Protein AF-X0XEL7-F1 (afdb_monomer_lite)

Structure (mmCIF, N/CA/C/O backbone):
data_AF-X0XEL7-F1
#
_entry.id   AF-X0XEL7-F1
#
loop_
_atom_site.group_PDB
_atom_site.id
_atom_site.type_symbol
_atom_site.label_atom_id
_atom_site.label_alt_id
_atom_site.label_comp_id
_atom_site.label_asym_id
_atom_site.label_entity_id
_atom_site.label_seq_id
_atom_site.pdbx_PDB_ins_code
_atom_site.Cartn_x
_atom_site.Cartn_y
_atom_site.Cartn_z
_atom_site.occupancy
_atom_site.B_iso_or_equiv
_atom_site.auth_seq_id
_atom_site.auth_comp_id
_atom_site.auth_asym_id
_atom_site.auth_atom_id
_atom_site.pdbx_PDB_model_num
ATOM 1 N N . MET A 1 1 ? 10.996 -0.640 -3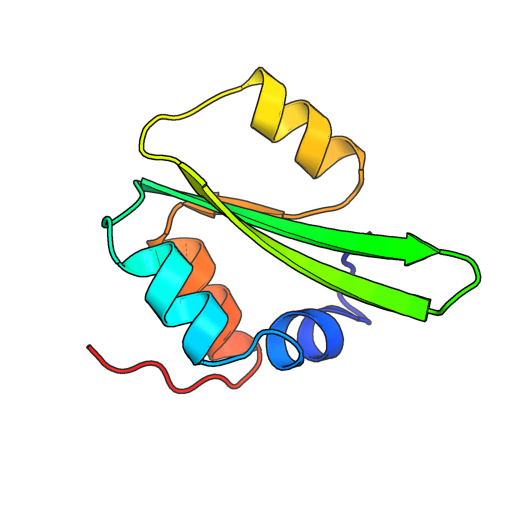.373 1.00 89.38 1 MET A N 1
ATOM 2 C CA . MET A 1 1 ? 10.752 0.777 -3.038 1.00 89.38 1 MET A CA 1
ATOM 3 C C . MET A 1 1 ? 9.854 1.422 -4.077 1.00 89.38 1 MET A C 1
ATOM 5 O O . MET A 1 1 ? 10.150 1.390 -5.273 1.00 89.38 1 MET A O 1
ATOM 9 N N . ILE A 1 2 ? 8.770 2.004 -3.589 1.00 92.62 2 ILE A N 1
ATOM 10 C CA . ILE A 1 2 ? 7.818 2.819 -4.324 1.00 92.62 2 ILE A CA 1
ATOM 11 C C . ILE A 1 2 ? 8.403 4.230 -4.424 1.00 92.62 2 ILE A C 1
ATOM 13 O O . ILE A 1 2 ? 8.836 4.826 -3.441 1.00 92.62 2 ILE A O 1
ATOM 17 N N . THR A 1 3 ? 8.470 4.752 -5.638 1.00 92.38 3 THR A N 1
ATOM 18 C CA . THR A 1 3 ? 8.970 6.084 -5.963 1.00 92.38 3 THR A CA 1
ATOM 19 C C . THR A 1 3 ? 7.927 6.811 -6.793 1.00 92.38 3 THR A C 1
ATOM 21 O O . THR A 1 3 ? 6.977 6.218 -7.296 1.00 92.38 3 THR A O 1
ATOM 24 N N . ARG A 1 4 ? 8.131 8.110 -7.009 1.00 90.50 4 ARG A N 1
ATOM 25 C CA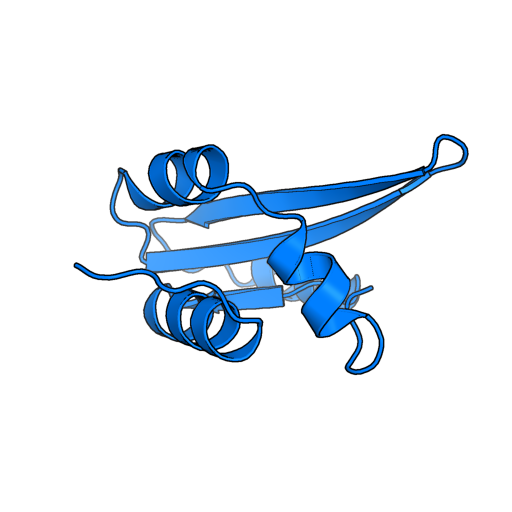 . ARG A 1 4 ? 7.267 8.885 -7.904 1.00 90.50 4 ARG A CA 1
ATOM 26 C C . ARG A 1 4 ? 7.214 8.315 -9.328 1.00 90.50 4 ARG A C 1
ATOM 28 O O . ARG A 1 4 ? 6.182 8.431 -9.980 1.00 90.50 4 ARG A O 1
ATOM 35 N N . ASP A 1 5 ? 8.303 7.704 -9.791 1.00 93.06 5 ASP A N 1
ATOM 36 C CA . ASP A 1 5 ? 8.419 7.211 -11.164 1.00 93.06 5 ASP A CA 1
ATOM 37 C C . ASP A 1 5 ? 7.660 5.896 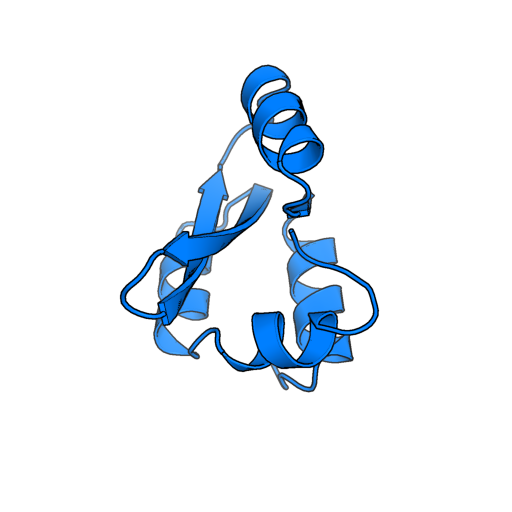-11.377 1.00 93.06 5 ASP A C 1
ATOM 39 O O . ASP A 1 5 ? 7.091 5.693 -12.447 1.00 93.06 5 ASP A O 1
ATOM 43 N N . ASN A 1 6 ? 7.616 5.021 -10.364 1.00 93.00 6 ASN A N 1
ATOM 44 C CA . ASN A 1 6 ? 6.908 3.738 -10.443 1.00 93.00 6 ASN A CA 1
ATOM 45 C C . ASN A 1 6 ? 5.543 3.740 -9.732 1.00 93.00 6 ASN A C 1
ATOM 47 O O . ASN A 1 6 ? 4.839 2.739 -9.800 1.00 93.00 6 ASN A O 1
ATOM 51 N N . PHE A 1 7 ? 5.145 4.850 -9.100 1.00 93.62 7 PHE A N 1
ATOM 52 C CA . PHE A 1 7 ? 3.900 4.969 -8.335 1.00 93.62 7 PHE A CA 1
ATOM 53 C C . PHE A 1 7 ? 2.679 4.460 -9.110 1.00 93.62 7 PHE A C 1
ATOM 55 O O . PHE A 1 7 ? 1.984 3.555 -8.656 1.00 93.62 7 PHE A O 1
ATOM 62 N N . ASN A 1 8 ? 2.461 4.985 -10.319 1.00 93.06 8 ASN A N 1
ATOM 63 C CA . ASN A 1 8 ? 1.316 4.584 -11.134 1.00 93.06 8 ASN A CA 1
ATOM 64 C C . ASN A 1 8 ? 1.387 3.109 -11.541 1.00 93.06 8 ASN A C 1
ATOM 66 O O . ASN A 1 8 ? 0.352 2.464 -11.608 1.00 93.06 8 ASN A O 1
ATOM 70 N N . GLU A 1 9 ? 2.572 2.571 -11.832 1.00 92.88 9 GLU A N 1
ATOM 71 C CA . GLU A 1 9 ? 2.735 1.159 -12.200 1.00 92.88 9 GLU A CA 1
ATOM 72 C C . GLU A 1 9 ? 2.408 0.240 -11.017 1.00 92.88 9 GLU A C 1
ATOM 74 O O . GLU A 1 9 ? 1.651 -0.715 -11.170 1.00 92.88 9 GLU A O 1
ATOM 79 N N . VAL A 1 10 ? 2.924 0.572 -9.831 1.00 94.44 10 VAL A N 1
ATOM 80 C CA . VAL A 1 10 ? 2.692 -0.163 -8.583 1.00 94.44 10 VAL A CA 1
ATOM 81 C C . VAL A 1 10 ? 1.208 -0.181 -8.245 1.00 94.44 10 VAL A C 1
ATOM 83 O O . VAL A 1 10 ? 0.628 -1.256 -8.125 1.00 94.44 10 VAL A O 1
ATOM 86 N N . PHE A 1 11 ? 0.574 0.986 -8.130 1.00 94.06 11 PHE A N 1
ATOM 87 C CA . PHE A 1 11 ? -0.823 1.051 -7.706 1.00 94.06 11 PHE A CA 1
ATOM 88 C C . PHE A 1 11 ? -1.767 0.460 -8.761 1.00 94.06 11 PHE A C 1
ATOM 90 O O . PHE A 1 11 ? -2.662 -0.285 -8.383 1.00 94.06 11 PHE A O 1
ATOM 97 N N . ASN A 1 12 ? -1.505 0.654 -10.064 1.00 91.00 12 ASN A N 1
ATOM 98 C CA . ASN A 1 12 ? -2.301 0.023 -11.131 1.00 91.00 12 ASN A CA 1
ATOM 99 C C . ASN A 1 12 ? -2.120 -1.496 -11.249 1.00 91.00 12 ASN A C 1
ATOM 101 O O . ASN A 1 12 ? -2.903 -2.146 -11.944 1.00 91.00 12 ASN A O 1
ATOM 105 N N . SER A 1 13 ? -1.096 -2.073 -10.614 1.00 92.56 13 SER A N 1
ATOM 106 C CA . SER A 1 13 ? -0.916 -3.528 -10.574 1.00 92.56 13 SER A CA 1
ATOM 107 C C . SER A 1 13 ? -1.785 -4.218 -9.521 1.00 92.56 13 SER A C 1
ATOM 109 O O . SER A 1 13 ? -1.974 -5.430 -9.610 1.00 92.56 13 SER A O 1
ATOM 111 N N . ILE A 1 14 ? -2.335 -3.460 -8.566 1.00 93.06 14 ILE A N 1
ATOM 112 C CA . ILE A 1 14 ? -3.225 -3.979 -7.528 1.00 93.06 14 ILE A CA 1
ATOM 113 C C . ILE A 1 14 ? -4.590 -4.249 -8.162 1.00 93.06 14 ILE A C 1
ATOM 115 O O . ILE A 1 14 ? -5.206 -3.376 -8.778 1.00 93.06 14 ILE A O 1
ATOM 119 N N . THR A 1 15 ? -5.080 -5.471 -8.029 1.00 91.75 15 THR A N 1
ATOM 120 C CA . THR A 1 15 ? -6.362 -5.871 -8.607 1.00 91.75 15 THR A CA 1
ATOM 121 C C . THR A 1 15 ? -7.544 -5.385 -7.771 1.00 91.75 15 THR A C 1
ATOM 123 O O . THR A 1 15 ? -7.422 -5.085 -6.585 1.00 91.75 15 THR A O 1
ATOM 126 N N . HIS A 1 16 ? -8.725 -5.327 -8.390 1.00 90.75 16 HIS A N 1
ATOM 127 C CA . HIS A 1 16 ? -9.956 -4.981 -7.676 1.00 90.75 16 HIS A CA 1
ATOM 128 C C . HIS A 1 16 ? -10.241 -5.959 -6.528 1.00 90.75 16 HIS A C 1
ATOM 130 O O . HIS A 1 16 ? -10.509 -5.518 -5.417 1.00 90.75 16 HIS A O 1
ATOM 136 N N . ASP A 1 17 ? -10.084 -7.263 -6.776 1.00 93.00 17 ASP A N 1
ATOM 137 C CA . ASP A 1 17 ? -10.299 -8.312 -5.776 1.00 93.00 17 ASP A CA 1
ATOM 138 C C . ASP A 1 17 ? -9.353 -8.161 -4.574 1.00 93.00 17 ASP A C 1
ATOM 140 O O . ASP A 1 17 ? -9.762 -8.369 -3.434 1.00 93.00 17 ASP A O 1
ATOM 144 N N . GLU A 1 18 ? -8.087 -7.791 -4.792 1.00 94.06 18 GLU A N 1
ATOM 145 C CA . GLU A 1 18 ? -7.149 -7.521 -3.694 1.00 94.06 18 GLU A CA 1
ATOM 146 C C . GLU A 1 18 ? -7.618 -6.331 -2.854 1.00 94.06 18 GLU A C 1
ATOM 148 O O . GLU A 1 18 ? -7.638 -6.426 -1.629 1.00 94.06 18 GLU A O 1
ATOM 153 N N . ILE A 1 19 ? -8.060 -5.244 -3.494 1.00 93.50 19 ILE A N 1
ATOM 154 C CA . ILE A 1 19 ? -8.565 -4.059 -2.788 1.00 93.50 19 ILE A CA 1
ATOM 155 C C . ILE A 1 19 ? -9.822 -4.409 -1.980 1.00 93.50 19 ILE A C 1
ATOM 157 O O . ILE A 1 19 ? -9.892 -4.075 -0.799 1.00 93.50 19 ILE A O 1
ATOM 161 N N . GLU A 1 20 ? -10.797 -5.107 -2.572 1.00 93.19 20 GLU A N 1
ATOM 162 C CA . GLU A 1 20 ? -12.019 -5.525 -1.871 1.00 93.19 20 GLU A CA 1
ATOM 163 C C . GLU A 1 20 ? -11.709 -6.418 -0.670 1.00 93.19 20 GLU A C 1
ATOM 165 O O . GLU A 1 20 ? -12.235 -6.187 0.418 1.00 93.19 20 GLU A O 1
ATOM 170 N N . ASN A 1 21 ? -10.827 -7.406 -0.841 1.00 94.31 21 ASN A N 1
ATOM 171 C CA . ASN A 1 21 ? -10.448 -8.314 0.238 1.00 94.31 21 ASN A CA 1
ATOM 172 C C . ASN A 1 21 ? -9.745 -7.577 1.383 1.00 94.31 21 ASN A C 1
ATOM 174 O O . ASN A 1 2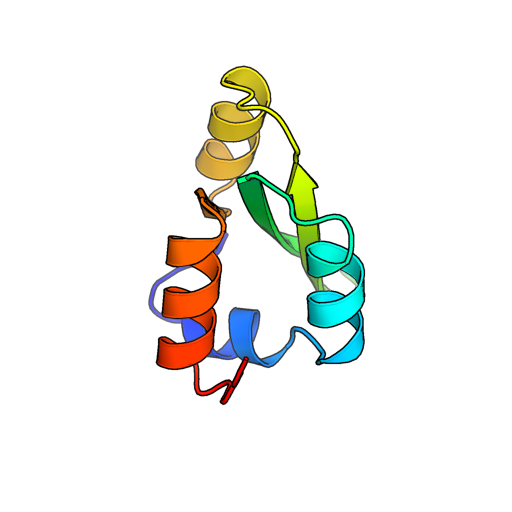1 ? -10.037 -7.844 2.547 1.00 94.31 21 ASN A O 1
ATOM 178 N N . THR A 1 22 ? -8.851 -6.637 1.074 1.00 94.81 22 THR A N 1
ATOM 179 C CA . THR A 1 22 ? -8.153 -5.846 2.094 1.00 94.81 22 THR A CA 1
ATOM 180 C C . THR A 1 22 ? -9.102 -4.895 2.825 1.00 94.81 22 THR A C 1
ATOM 182 O O . THR A 1 22 ? -8.972 -4.718 4.034 1.00 94.81 22 THR A O 1
ATOM 185 N N . LEU A 1 23 ? -10.073 -4.303 2.125 1.00 94.25 23 LEU A N 1
ATOM 186 C CA . LEU A 1 23 ? -11.024 -3.353 2.711 1.00 94.25 23 LEU A CA 1
ATOM 187 C C . LEU A 1 23 ? -12.234 -4.014 3.388 1.00 94.25 23 LEU A C 1
ATOM 189 O O . LEU A 1 23 ? -12.950 -3.328 4.117 1.00 94.25 23 LEU A O 1
ATOM 193 N N . HIS A 1 24 ? -12.468 -5.316 3.183 1.00 91.38 24 HIS A N 1
ATOM 194 C CA . HIS A 1 24 ? -13.645 -6.037 3.687 1.00 91.38 24 HIS A CA 1
ATOM 195 C C . HIS A 1 24 ? -13.868 -5.848 5.195 1.00 91.38 24 HIS A C 1
ATOM 197 O O . HIS A 1 24 ? -14.989 -5.584 5.631 1.00 91.38 24 HIS A O 1
ATOM 203 N N . ASP A 1 25 ? -12.798 -5.919 5.987 1.00 89.38 25 ASP A N 1
ATOM 204 C CA . ASP A 1 25 ? -12.871 -5.790 7.446 1.00 89.38 25 ASP A CA 1
ATOM 205 C C . ASP A 1 25 ? -12.774 -4.334 7.933 1.00 89.38 25 ASP A C 1
ATOM 207 O O . ASP A 1 25 ? -12.671 -4.092 9.134 1.00 89.38 25 ASP A O 1
ATOM 211 N N . SER A 1 26 ? -12.859 -3.361 7.016 1.00 92.06 26 SER A N 1
ATOM 212 C CA . SER A 1 26 ? -12.759 -1.921 7.295 1.00 92.06 26 SER A CA 1
ATOM 213 C C . SER A 1 26 ? -11.510 -1.557 8.115 1.00 92.06 26 SER A C 1
ATOM 215 O O . SER A 1 26 ? -11.644 -0.993 9.204 1.00 92.06 26 SER A O 1
ATOM 217 N N . PRO A 1 27 ? -10.297 -1.880 7.621 1.00 95.75 27 PRO A N 1
ATOM 218 C CA . PRO A 1 27 ? -9.064 -1.539 8.318 1.00 95.75 27 PRO A CA 1
ATOM 219 C C . PRO A 1 27 ? -8.935 -0.025 8.514 1.00 95.75 27 PRO A C 1
ATOM 221 O O . PRO A 1 27 ? -9.412 0.766 7.699 1.00 95.75 27 PRO A O 1
ATOM 224 N N . GLU A 1 28 ? -8.255 0.382 9.582 1.00 96.44 28 GLU A N 1
ATOM 225 C CA . GLU A 1 28 ? -7.929 1.792 9.833 1.00 96.44 28 GLU A CA 1
ATOM 226 C C . GLU A 1 28 ? -6.670 2.215 9.059 1.00 96.44 28 GLU A C 1
ATOM 228 O O . GLU A 1 28 ? -6.565 3.362 8.620 1.00 96.44 28 GLU A O 1
ATOM 233 N N . TYR A 1 29 ? -5.743 1.274 8.851 1.00 97.31 29 TYR A N 1
ATOM 234 C CA . TYR A 1 29 ? -4.460 1.489 8.188 1.00 97.31 29 TYR A CA 1
ATOM 235 C C . TYR A 1 29 ? -4.197 0.438 7.115 1.00 97.31 29 TYR A C 1
ATOM 237 O O . TYR A 1 29 ? -4.592 -0.720 7.248 1.00 97.31 29 TYR A O 1
ATOM 245 N N . ILE A 1 30 ? -3.464 0.832 6.081 1.00 97.38 30 ILE A N 1
ATOM 246 C CA . ILE A 1 30 ? -3.080 0.012 4.938 1.00 97.38 30 ILE A CA 1
ATOM 247 C C . ILE A 1 30 ? -1.569 0.104 4.733 1.00 97.38 30 ILE A C 1
ATOM 249 O O . ILE A 1 30 ? -0.995 1.194 4.785 1.00 97.38 30 ILE A O 1
ATOM 253 N N . SER A 1 31 ? -0.933 -1.027 4.427 1.00 97.06 31 SER A N 1
ATOM 254 C CA . SER A 1 31 ? 0.394 -1.041 3.813 1.00 97.06 31 SER A CA 1
ATOM 255 C C . SER A 1 31 ? 0.329 -1.426 2.340 1.00 97.06 31 SER A C 1
ATOM 257 O O . SER A 1 31 ? -0.506 -2.235 1.939 1.00 97.06 31 SER A O 1
ATOM 259 N N . VAL A 1 32 ? 1.224 -0.849 1.536 1.00 97.19 32 VAL A N 1
ATOM 260 C CA . VAL A 1 32 ? 1.462 -1.215 0.135 1.00 97.19 32 VAL A CA 1
ATOM 261 C C . VAL A 1 32 ? 2.946 -1.484 -0.041 1.00 97.19 32 VAL A C 1
ATOM 263 O O . VAL A 1 32 ? 3.772 -0.575 0.071 1.00 97.19 32 VAL A O 1
ATOM 266 N N . GLU A 1 33 ? 3.290 -2.731 -0.334 1.00 96.25 33 GLU A N 1
ATOM 267 C CA . GLU A 1 33 ? 4.666 -3.210 -0.354 1.00 96.25 33 GLU A CA 1
ATOM 268 C C . GLU A 1 33 ? 5.055 -3.729 -1.734 1.00 96.25 33 GLU A C 1
ATOM 270 O O . GLU A 1 33 ? 4.462 -4.675 -2.249 1.00 96.25 33 GLU A O 1
ATOM 275 N N . LEU A 1 34 ? 6.086 -3.124 -2.330 1.00 95.25 34 LEU A N 1
ATOM 276 C CA . LEU A 1 34 ? 6.660 -3.594 -3.587 1.00 95.25 34 LEU A CA 1
ATOM 277 C C . LEU A 1 34 ? 7.794 -4.574 -3.295 1.00 95.25 34 LEU A C 1
ATOM 279 O O . LEU A 1 34 ? 8.889 -4.174 -2.886 1.00 95.25 34 LEU A O 1
ATOM 283 N N . MET A 1 35 ? 7.549 -5.844 -3.587 1.00 91.56 35 MET A N 1
ATOM 284 C CA . MET A 1 35 ? 8.546 -6.901 -3.523 1.00 91.56 35 MET A CA 1
ATOM 285 C C . MET A 1 35 ? 9.203 -7.085 -4.887 1.00 91.56 35 MET A C 1
ATOM 287 O O . MET A 1 35 ? 8.529 -7.159 -5.912 1.00 91.56 35 MET A O 1
ATOM 291 N N . THR A 1 36 ? 10.529 -7.194 -4.903 1.00 88.62 36 THR A N 1
ATOM 292 C CA . THR A 1 36 ? 11.306 -7.464 -6.117 1.00 88.62 36 THR A CA 1
ATOM 293 C C . THR A 1 36 ? 12.263 -8.616 -5.859 1.00 88.62 36 THR A C 1
ATOM 295 O O . THR A 1 36 ? 13.083 -8.567 -4.944 1.00 88.62 36 THR A O 1
ATOM 298 N N . ALA A 1 37 ? 12.186 -9.646 -6.694 1.00 88.19 37 ALA A N 1
ATOM 299 C CA . ALA A 1 37 ? 13.088 -10.788 -6.676 1.00 88.19 37 ALA A CA 1
ATOM 300 C C . ALA A 1 37 ? 13.572 -11.118 -8.094 1.00 88.19 37 ALA A C 1
ATOM 302 O O . ALA A 1 37 ? 13.120 -10.547 -9.084 1.00 88.19 37 ALA A O 1
ATOM 303 N N . ASN A 1 38 ? 14.462 -12.107 -8.216 1.00 89.88 38 ASN A N 1
ATOM 304 C CA . ASN A 1 38 ? 14.983 -12.554 -9.516 1.00 89.88 38 ASN A CA 1
ATOM 305 C C . ASN A 1 38 ? 13.886 -12.996 -10.506 1.00 89.88 38 ASN A C 1
ATOM 307 O O . ASN A 1 38 ? 14.122 -13.002 -11.710 1.00 89.88 38 ASN A O 1
ATOM 311 N N . ALA A 1 39 ? 12.711 -13.392 -10.006 1.00 87.56 39 ALA A N 1
ATOM 312 C CA . ALA A 1 39 ? 11.575 -13.834 -10.811 1.00 87.56 39 ALA A CA 1
ATOM 313 C C . ALA A 1 39 ? 10.655 -12.688 -11.279 1.00 87.56 39 ALA A C 1
ATOM 315 O O . ALA A 1 39 ? 9.748 -12.939 -12.069 1.00 87.56 39 ALA A O 1
ATOM 316 N N . GLY A 1 40 ? 10.873 -11.455 -10.809 1.00 89.19 40 GLY A N 1
ATOM 317 C CA . GLY A 1 40 ? 10.036 -10.296 -11.114 1.00 89.19 40 GLY A CA 1
ATOM 318 C C . GLY A 1 40 ? 9.670 -9.485 -9.873 1.00 89.19 40 GLY A C 1
ATOM 319 O O . GLY A 1 40 ? 10.222 -9.697 -8.790 1.00 89.19 40 GLY A O 1
ATOM 320 N N . SER A 1 41 ? 8.725 -8.566 -10.054 1.00 90.19 41 SER A N 1
ATOM 321 C CA . SER A 1 41 ? 8.179 -7.729 -8.988 1.00 90.19 41 SER A CA 1
ATOM 322 C C . SER A 1 41 ? 6.688 -7.979 -8.813 1.00 90.19 41 SER A C 1
ATOM 324 O O . SER A 1 41 ? 5.991 -8.259 -9.787 1.00 90.19 41 SER A O 1
ATOM 326 N N . TRP A 1 42 ? 6.207 -7.865 -7.582 1.00 92.19 42 TRP A N 1
ATOM 327 C CA . TRP A 1 42 ? 4.793 -7.963 -7.237 1.00 92.19 42 TRP A CA 1
ATOM 328 C C . TRP A 1 42 ? 4.481 -7.040 -6.061 1.00 92.19 42 TRP A C 1
ATOM 330 O O . TRP A 1 42 ? 5.375 -6.663 -5.298 1.00 92.19 42 TRP A O 1
ATOM 340 N N . VAL A 1 43 ? 3.215 -6.655 -5.945 1.00 94.69 43 VAL A N 1
ATOM 341 C CA . VAL A 1 43 ? 2.732 -5.736 -4.915 1.00 94.69 43 VAL A CA 1
ATOM 342 C C . VAL A 1 43 ? 1.881 -6.514 -3.926 1.00 94.69 43 VAL A C 1
ATOM 344 O O . VAL A 1 43 ? 1.070 -7.342 -4.329 1.00 94.69 43 VAL A O 1
ATOM 347 N N . TYR A 1 44 ? 2.079 -6.258 -2.637 1.00 94.50 44 TYR A N 1
ATOM 348 C CA . TYR A 1 44 ? 1.199 -6.730 -1.576 1.00 94.50 44 TYR A CA 1
ATOM 349 C C . TYR A 1 44 ? 0.496 -5.558 -0.919 1.00 94.50 44 TYR A C 1
ATOM 351 O O . TYR A 1 44 ? 1.105 -4.507 -0.715 1.00 94.50 44 TYR A O 1
ATOM 359 N N . ILE A 1 45 ? -0.765 -5.773 -0.550 1.00 96.19 45 ILE A N 1
ATOM 360 C CA . ILE A 1 45 ? -1.515 -4.849 0.288 1.00 96.19 45 ILE A CA 1
ATOM 361 C C . ILE A 1 45 ? -2.062 -5.561 1.520 1.00 96.19 45 ILE A C 1
ATOM 363 O O . ILE A 1 45 ? -2.628 -6.649 1.418 1.00 96.19 45 ILE A O 1
ATOM 367 N N . ASN A 1 46 ? -1.887 -4.947 2.687 1.00 95.88 46 ASN A N 1
ATOM 368 C CA . ASN A 1 46 ? -2.341 -5.490 3.966 1.00 95.88 46 ASN A CA 1
ATOM 369 C C . ASN A 1 46 ? -3.136 -4.436 4.735 1.00 95.88 46 ASN A C 1
ATOM 371 O O . ASN A 1 46 ? -2.782 -3.260 4.713 1.00 95.88 46 ASN A O 1
ATOM 375 N N . GLY A 1 47 ? -4.198 -4.867 5.419 1.00 96.12 47 GLY A N 1
ATOM 376 C CA . GLY A 1 47 ? -5.028 -4.017 6.270 1.00 96.12 47 GLY A CA 1
ATOM 377 C C . GLY A 1 47 ? -4.754 -4.256 7.754 1.00 96.12 47 GLY A C 1
ATOM 378 O O . GLY A 1 47 ? -4.561 -5.394 8.183 1.00 96.12 47 GLY A O 1
ATOM 379 N N . TYR A 1 48 ? -4.768 -3.185 8.542 1.00 94.75 48 TYR A N 1
ATOM 380 C CA . TYR A 1 48 ? -4.530 -3.198 9.981 1.00 94.75 48 TYR A CA 1
ATOM 381 C C . TYR A 1 48 ? -5.635 -2.416 10.700 1.00 94.75 48 TYR A C 1
ATOM 383 O O . TYR A 1 48 ? -5.948 -1.281 10.351 1.00 94.75 48 TYR A O 1
ATOM 391 N N . ASN A 1 49 ? -6.207 -3.014 11.747 1.00 94.25 49 ASN A N 1
ATOM 392 C CA . ASN A 1 49 ? -7.265 -2.392 12.560 1.00 94.25 49 ASN A CA 1
ATOM 393 C C . ASN A 1 49 ? -6.728 -1.502 13.687 1.00 94.25 49 ASN A C 1
ATOM 395 O O . ASN A 1 49 ? -7.506 -0.954 14.458 1.00 94.25 49 ASN A O 1
ATOM 399 N N . GLN A 1 50 ? -5.409 -1.448 13.856 1.00 91.75 50 GLN A N 1
ATOM 400 C CA . GLN A 1 50 ? -4.744 -0.660 14.883 1.00 91.75 50 GLN A CA 1
ATOM 401 C C . GLN A 1 50 ? -3.419 -0.158 14.332 1.00 91.75 50 GLN A C 1
ATOM 403 O O . GLN A 1 50 ? -2.731 -0.874 13.601 1.00 91.75 50 GLN A O 1
ATOM 408 N N . TYR A 1 51 ? -3.063 1.056 14.733 1.00 93.00 51 TYR A N 1
ATOM 409 C CA . TYR A 1 51 ? -1.762 1.628 14.442 1.00 93.00 51 TYR A CA 1
ATOM 410 C C . TYR A 1 51 ? -0.636 0.780 15.047 1.00 93.00 51 TYR A C 1
ATOM 412 O O . TYR A 1 51 ? -0.704 0.395 16.219 1.00 93.00 51 TYR A O 1
ATOM 420 N N . ASN A 1 52 ? 0.413 0.528 14.263 1.00 92.62 52 ASN A N 1
ATOM 421 C CA . ASN A 1 52 ? 1.625 -0.136 14.725 1.00 92.62 52 ASN A CA 1
ATOM 422 C C . ASN A 1 52 ? 2.862 0.630 14.236 1.00 92.62 52 ASN A C 1
ATOM 424 O O . ASN A 1 52 ? 3.217 0.552 13.063 1.00 92.62 52 ASN A O 1
ATOM 428 N N . GLU A 1 53 ? 3.513 1.333 15.164 1.00 94.00 53 GLU A N 1
ATOM 429 C CA . GLU A 1 53 ? 4.716 2.138 14.916 1.00 94.00 53 GLU A CA 1
ATOM 430 C C . GLU A 1 53 ? 5.881 1.297 14.376 1.00 94.00 53 GLU A C 1
ATOM 432 O O . GLU A 1 53 ? 6.509 1.683 13.397 1.00 94.00 53 GLU A O 1
ATOM 437 N N . GLU A 1 54 ? 6.126 0.106 14.935 1.00 93.44 54 GLU A N 1
ATOM 438 C CA . GLU A 1 54 ? 7.203 -0.786 14.473 1.00 93.44 54 GLU A CA 1
ATOM 439 C C . GLU A 1 54 ? 6.964 -1.236 13.024 1.00 93.44 54 GLU A C 1
ATOM 441 O O . GLU A 1 54 ? 7.887 -1.250 12.209 1.00 93.44 54 GLU A O 1
ATOM 446 N N . SER A 1 55 ? 5.709 -1.544 12.675 1.00 91.56 55 SER A N 1
ATOM 447 C CA . SER A 1 55 ? 5.342 -1.882 11.296 1.00 91.56 55 SER A CA 1
ATOM 448 C C . SER A 1 55 ? 5.472 -0.688 10.353 1.00 91.56 55 SER A C 1
ATOM 450 O O . SER A 1 55 ? 5.999 -0.851 9.255 1.00 91.56 55 SER A O 1
ATOM 452 N N . GLU A 1 56 ? 5.025 0.505 10.755 1.00 94.62 56 GLU A N 1
ATOM 453 C CA . GLU A 1 56 ? 5.202 1.717 9.950 1.00 94.62 56 GLU A CA 1
ATOM 454 C C . GLU A 1 56 ? 6.688 1.976 9.680 1.00 94.62 56 GLU A C 1
ATOM 456 O O . GLU A 1 56 ? 7.074 2.159 8.524 1.00 94.62 56 GLU A O 1
ATOM 461 N N . GLU A 1 57 ? 7.536 1.957 10.710 1.00 95.38 57 GLU A N 1
ATOM 462 C CA . GLU A 1 57 ? 8.976 2.192 10.574 1.00 95.38 57 GLU A CA 1
ATOM 463 C C . GLU A 1 57 ? 9.641 1.156 9.656 1.00 95.38 57 GLU A C 1
ATOM 465 O O . GLU A 1 57 ? 10.417 1.516 8.765 1.00 95.38 57 GLU A O 1
ATOM 470 N N . GLU A 1 58 ? 9.324 -0.132 9.809 1.00 94.81 58 GLU A N 1
ATOM 471 C CA . GLU A 1 58 ? 9.872 -1.192 8.955 1.00 94.81 58 GLU A CA 1
ATOM 472 C C . GLU A 1 58 ? 9.433 -1.025 7.492 1.00 94.81 58 GLU A C 1
ATOM 474 O O . GLU A 1 58 ? 10.253 -1.056 6.570 1.00 94.81 58 GLU A O 1
ATOM 479 N N . ILE A 1 59 ? 8.143 -0.799 7.253 1.00 94.38 59 ILE A N 1
ATOM 480 C CA . ILE A 1 59 ? 7.581 -0.684 5.902 1.00 94.38 59 ILE A CA 1
ATOM 481 C C . ILE A 1 59 ? 8.125 0.570 5.211 1.00 94.38 59 ILE A C 1
ATOM 483 O O . ILE A 1 59 ? 8.617 0.507 4.079 1.00 94.38 59 ILE A O 1
ATOM 487 N N . THR A 1 60 ? 8.098 1.710 5.895 1.00 93.19 60 THR A N 1
ATOM 488 C CA . THR A 1 60 ? 8.568 2.983 5.334 1.00 93.19 60 THR A CA 1
ATOM 489 C C . THR A 1 60 ? 10.082 2.997 5.126 1.00 93.19 60 THR A C 1
ATOM 491 O O . THR A 1 60 ? 10.544 3.506 4.102 1.00 93.19 60 THR A O 1
ATOM 494 N N . SER A 1 61 ? 10.875 2.375 6.009 1.00 93.19 61 SER A N 1
ATOM 495 C CA . SER A 1 61 ? 12.333 2.259 5.832 1.00 93.19 61 SER A CA 1
ATOM 496 C C . SER A 1 61 ? 12.729 1.385 4.636 1.00 93.19 61 SER A C 1
ATOM 498 O O . SER A 1 61 ? 13.745 1.652 3.989 1.00 93.19 61 SER A O 1
ATOM 500 N N . ASN A 1 62 ? 11.888 0.417 4.259 1.00 92.06 62 ASN A N 1
ATOM 501 C CA . ASN A 1 62 ? 12.021 -0.362 3.022 1.00 92.06 62 ASN A CA 1
ATOM 502 C C . ASN A 1 62 ? 11.544 0.396 1.762 1.00 92.06 62 ASN A C 1
ATOM 504 O O . ASN A 1 62 ? 11.592 -0.123 0.638 1.00 92.06 62 ASN A O 1
ATOM 508 N N . GLY A 1 63 ? 11.105 1.647 1.927 1.00 92.19 63 GLY A N 1
ATOM 509 C CA . GLY A 1 63 ? 10.604 2.495 0.855 1.00 92.19 63 GLY A CA 1
ATOM 510 C C . GLY A 1 63 ? 9.241 2.046 0.330 1.00 92.19 63 GLY A C 1
ATOM 511 O O . GLY A 1 63 ? 8.957 2.220 -0.853 1.00 92.19 63 GLY A O 1
ATOM 512 N N . ASN A 1 64 ? 8.436 1.405 1.171 1.00 96.38 64 ASN A N 1
ATOM 513 C CA . ASN A 1 64 ? 7.046 1.054 0.894 1.00 96.38 64 ASN A CA 1
ATOM 514 C C . ASN A 1 64 ? 6.106 2.096 1.531 1.00 96.38 64 ASN A C 1
ATOM 516 O O . ASN A 1 64 ? 6.564 3.043 2.173 1.00 96.38 64 ASN A O 1
ATOM 520 N N . VAL A 1 65 ? 4.797 1.963 1.315 1.00 96.44 65 VAL A N 1
ATOM 521 C CA . VAL A 1 65 ? 3.795 2.912 1.830 1.00 96.44 65 VAL A CA 1
ATOM 522 C C . VAL A 1 65 ? 3.071 2.295 3.022 1.00 96.44 65 VAL A C 1
ATOM 524 O O . VAL A 1 65 ? 2.636 1.151 2.947 1.00 96.44 65 VAL A O 1
ATOM 527 N N . TYR A 1 66 ? 2.917 3.068 4.095 1.00 97.25 66 TYR A N 1
ATOM 528 C CA . TYR A 1 66 ? 2.016 2.790 5.213 1.00 97.25 66 TYR A CA 1
ATOM 529 C C . TYR A 1 66 ? 1.180 4.050 5.449 1.00 97.25 66 TYR A C 1
ATOM 531 O O . TYR A 1 66 ? 1.740 5.141 5.573 1.00 97.25 66 TYR A O 1
ATOM 539 N N . CYS A 1 67 ? -0.143 3.939 5.430 1.00 96.62 67 CYS A N 1
ATOM 540 C CA . CYS A 1 67 ? -1.042 5.088 5.539 1.00 96.62 67 CYS A CA 1
ATOM 541 C C . CYS A 1 67 ? -2.404 4.688 6.109 1.00 96.62 67 CYS A C 1
ATOM 543 O O . CYS A 1 67 ? -2.737 3.507 6.152 1.00 96.62 67 CYS A O 1
ATOM 545 N N . ASP A 1 68 ? -3.214 5.661 6.520 1.00 96.56 68 ASP A N 1
ATOM 546 C CA . ASP A 1 68 ? -4.626 5.400 6.804 1.00 96.56 68 ASP A CA 1
ATOM 547 C C . ASP A 1 68 ? -5.403 4.995 5.533 1.00 96.56 68 ASP A C 1
ATOM 549 O O . ASP A 1 68 ?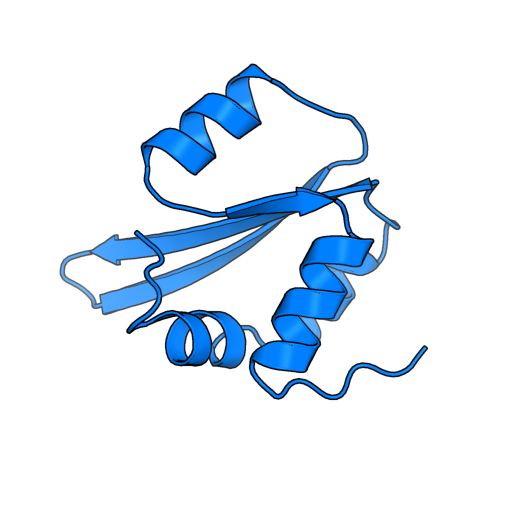 -4.964 5.213 4.394 1.00 96.56 68 ASP A O 1
ATOM 553 N N . THR A 1 69 ? -6.565 4.373 5.732 1.00 95.75 69 THR A N 1
ATOM 554 C CA . THR A 1 69 ? -7.417 3.877 4.641 1.00 95.75 69 THR A CA 1
ATOM 555 C C . THR A 1 69 ? -7.898 4.989 3.705 1.00 95.75 69 THR A C 1
ATOM 557 O O . THR A 1 69 ? -7.931 4.786 2.490 1.00 95.75 69 THR A O 1
ATOM 560 N N . ASP A 1 70 ? -8.207 6.180 4.222 1.00 95.38 70 ASP A N 1
ATOM 561 C CA . ASP A 1 70 ? -8.644 7.318 3.399 1.00 95.38 70 ASP A CA 1
ATOM 562 C C . ASP A 1 70 ? -7.532 7.778 2.444 1.00 95.38 70 ASP A C 1
ATOM 564 O O . ASP A 1 70 ? -7.760 8.009 1.251 1.00 95.38 70 ASP A O 1
ATOM 568 N N . THR A 1 71 ? -6.301 7.846 2.945 1.00 95.94 71 THR A N 1
ATOM 569 C CA . THR A 1 71 ? -5.106 8.169 2.167 1.00 95.94 71 THR A CA 1
ATOM 570 C C . THR A 1 71 ? -4.843 7.096 1.119 1.00 95.94 71 THR A C 1
ATOM 572 O O . THR A 1 71 ? -4.583 7.431 -0.036 1.00 95.94 71 THR A O 1
ATOM 575 N N . PHE A 1 72 ? -4.969 5.813 1.462 1.00 95.69 72 PHE A N 1
ATOM 576 C CA . PHE A 1 72 ? -4.828 4.723 0.493 1.00 95.69 72 PHE A CA 1
ATOM 577 C C . PHE A 1 72 ? -5.820 4.853 -0.675 1.00 95.69 72 PHE A C 1
ATOM 579 O O . PHE A 1 72 ? -5.433 4.750 -1.841 1.00 95.69 72 PHE A O 1
ATOM 586 N N . LEU A 1 73 ? -7.087 5.151 -0.383 1.00 94.06 73 LEU A N 1
ATOM 587 C CA . LEU A 1 73 ? -8.125 5.350 -1.398 1.00 94.06 73 LEU A CA 1
ATOM 588 C C . LEU A 1 73 ? -7.855 6.575 -2.277 1.00 94.06 73 LEU A C 1
ATOM 590 O O . LEU A 1 73 ? -8.094 6.541 -3.487 1.00 94.06 73 LEU A O 1
ATOM 594 N N . MET A 1 74 ? -7.322 7.649 -1.690 1.00 94.50 74 MET A N 1
ATOM 595 C CA . MET A 1 74 ? -6.863 8.815 -2.442 1.00 94.50 74 MET A CA 1
ATOM 596 C C . MET A 1 74 ? -5.730 8.437 -3.407 1.00 94.50 74 MET A C 1
ATOM 598 O O . MET A 1 74 ? -5.806 8.786 -4.584 1.00 94.50 74 MET A O 1
ATOM 602 N N . LEU A 1 75 ? -4.729 7.676 -2.953 1.00 94.19 75 LEU A N 1
ATOM 603 C CA . LEU A 1 75 ? -3.609 7.219 -3.787 1.00 94.19 75 LEU A CA 1
ATOM 604 C C . LEU A 1 75 ? -4.073 6.307 -4.933 1.00 94.19 75 LEU A C 1
ATOM 606 O O . LEU A 1 75 ? -3.620 6.467 -6.067 1.00 94.19 75 LEU A O 1
ATOM 610 N N . LEU A 1 76 ? -5.019 5.398 -4.674 1.00 93.44 76 LEU A N 1
ATOM 611 C CA . LEU A 1 76 ? -5.655 4.582 -5.714 1.00 93.44 76 LEU A CA 1
ATOM 612 C C . LEU A 1 76 ? -6.332 5.456 -6.780 1.00 93.44 76 LEU A C 1
ATOM 614 O O . LEU A 1 76 ? -6.143 5.237 -7.979 1.00 93.44 76 LEU A O 1
ATOM 618 N N . SER A 1 77 ? -7.086 6.471 -6.353 1.00 91.75 77 SER A N 1
ATOM 619 C CA . SER A 1 77 ? -7.746 7.424 -7.252 1.00 91.75 77 SER A CA 1
ATOM 620 C C . SER A 1 77 ? -6.742 8.209 -8.103 1.00 91.75 77 SER A C 1
ATOM 622 O O . SER A 1 77 ? -6.919 8.324 -9.318 1.00 91.75 77 SER A O 1
ATOM 624 N N . GLU A 1 78 ? -5.647 8.685 -7.500 1.00 91.44 78 GLU A N 1
ATOM 625 C CA . GLU A 1 78 ? -4.557 9.374 -8.206 1.00 91.44 78 GLU A CA 1
ATOM 626 C C . GLU A 1 78 ? -3.867 8.480 -9.244 1.00 91.44 78 GLU A C 1
ATOM 628 O O . GLU A 1 78 ? -3.537 8.951 -10.335 1.00 91.44 78 GLU A O 1
ATOM 633 N N . ALA A 1 79 ? -3.701 7.190 -8.940 1.00 90.50 79 ALA A N 1
ATOM 634 C CA . ALA A 1 79 ? -3.141 6.207 -9.865 1.00 90.50 79 ALA A CA 1
ATOM 635 C C . ALA A 1 79 ? -4.086 5.860 -11.033 1.00 90.50 79 ALA A C 1
ATOM 637 O O . ALA A 1 79 ? -3.632 5.331 -12.050 1.00 90.50 79 ALA A O 1
ATOM 638 N N . GLY A 1 80 ? -5.375 6.203 -10.922 1.00 84.94 80 GLY A N 1
ATOM 639 C CA . GLY A 1 80 ? -6.391 6.000 -11.955 1.00 84.94 80 GLY A CA 1
ATOM 640 C C . GLY A 1 80 ? -7.452 4.947 -11.622 1.00 84.94 80 GLY A C 1
ATOM 641 O O . GLY A 1 80 ? -8.329 4.698 -12.458 1.00 84.94 80 GLY A O 1
ATOM 642 N N . HIS A 1 81 ? -7.433 4.359 -10.422 1.00 80.19 81 HIS A N 1
ATOM 643 C CA . HIS A 1 81 ? -8.501 3.469 -9.971 1.00 80.19 81 HIS A CA 1
ATOM 644 C C . HIS A 1 81 ? -9.756 4.273 -9.651 1.00 80.19 81 HIS A C 1
ATOM 646 O O . HIS A 1 81 ? -9.788 5.109 -8.753 1.00 80.19 81 HIS A O 1
ATOM 652 N N . LYS A 1 82 ? -10.844 3.978 -10.361 1.00 65.31 82 LYS A N 1
ATOM 653 C CA . LYS A 1 82 ? -12.165 4.499 -10.009 1.00 65.31 82 LYS A CA 1
ATOM 654 C C . LYS A 1 82 ? -12.797 3.573 -8.978 1.00 65.31 82 LYS A C 1
ATOM 656 O O . LYS A 1 82 ? -13.500 2.642 -9.353 1.00 65.31 82 LYS A O 1
ATOM 661 N N . TYR A 1 83 ? -12.529 3.824 -7.702 1.00 61.94 83 TYR A N 1
ATOM 662 C CA . TYR A 1 83 ? -13.273 3.211 -6.604 1.00 61.94 83 TYR A CA 1
ATOM 663 C C . TYR A 1 83 ? -14.441 4.126 -6.225 1.00 61.94 83 TYR A C 1
ATOM 665 O O . TYR A 1 83 ? -14.243 5.309 -5.950 1.00 61.94 83 TYR A O 1
ATOM 673 N N . SER A 1 84 ? -15.664 3.603 -6.265 1.00 52.41 84 SER A N 1
ATOM 674 C CA . SER A 1 84 ? -16.869 4.308 -5.819 1.00 52.41 84 SER A CA 1
ATOM 675 C C . SER A 1 84 ? -17.545 3.489 -4.728 1.00 52.41 84 SER A C 1
ATOM 677 O O . SER A 1 84 ? -17.848 2.322 -4.972 1.00 52.41 84 SER A O 1
ATOM 679 N N . PHE A 1 85 ? -17.764 4.111 -3.570 1.00 53.75 85 PHE A N 1
ATOM 680 C CA . PHE A 1 85 ? -18.589 3.586 -2.480 1.00 53.75 85 PHE A CA 1
ATOM 681 C C . PHE A 1 85 ? -20.080 3.596 -2.829 1.00 53.75 85 PHE A C 1
ATOM 683 O O . PHE A 1 85 ? -20.509 4.534 -3.546 1.00 53.75 85 PHE A O 1
#

Organism: NCBI:txid412755

Foldseek 3Di:
DDDPVCLLVQLVQQDPVLVCVQPVVPAQKKWWAWDQDPVGIHIHMHGHNDDDPVVCCVQVVNVTDMGTPVVVVVSSVVSPDDDDD

Sequence (85 aa):
MITRDNFNEVFNSITHDEIENTLHDSPEYISVELMTANAGSWVYINGYNQYNEESEEEITSNGNVYCDTDTFLMLLSEAGHKYSF

Secondary structure (DSSP, 8-state):
---TTTHHHHHHHS-HHHHHHHHTT--SEEEEEEEE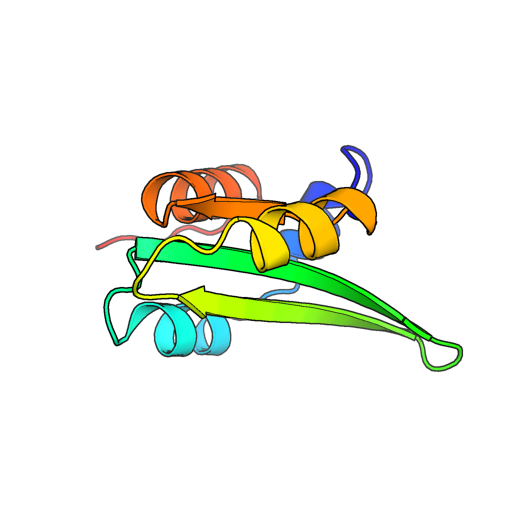ETTEEEEEEEEESS--HHHHHHHHHTT-EEEEHHHHHHHHHHHT-----

pLDDT: mean 91.59, std 7.99, range [52.41, 97.38]

Radius of gyration: 12.35 Å; chains: 1; bounding box: 34×23×27 Å